Protein AF-A0A970Z007-F1 (afdb_monomer_lite)

Structure (mmCIF, N/CA/C/O backbone):
data_AF-A0A970Z007-F1
#
_entry.id   AF-A0A970Z007-F1
#
loop_
_atom_site.group_PDB
_atom_site.id
_atom_site.type_symbol
_atom_site.label_atom_id
_atom_site.label_alt_id
_atom_site.label_comp_id
_atom_site.label_asym_id
_atom_site.label_entity_id
_atom_site.label_seq_id
_atom_site.pdbx_PDB_ins_code
_atom_site.Cartn_x
_atom_site.Cartn_y
_atom_site.Cartn_z
_atom_site.occupancy
_atom_site.B_iso_or_equiv
_atom_site.auth_seq_id
_atom_site.auth_comp_id
_atom_site.auth_asym_id
_atom_site.auth_atom_id
_atom_site.pdbx_PDB_model_num
ATOM 1 N N . MET A 1 1 ? 7.327 -15.617 -29.277 1.00 51.12 1 MET A N 1
ATOM 2 C CA . MET A 1 1 ? 8.147 -14.381 -29.302 1.00 51.12 1 MET A CA 1
ATOM 3 C C . MET A 1 1 ? 7.995 -13.542 -28.024 1.00 51.12 1 MET A C 1
ATOM 5 O O . MET A 1 1 ? 9.012 -13.200 -27.443 1.00 51.12 1 MET A O 1
ATOM 9 N N . HIS A 1 2 ? 6.778 -13.297 -27.509 1.00 56.94 2 HIS A N 1
ATOM 10 C CA . HIS A 1 2 ? 6.570 -12.550 -26.247 1.00 56.94 2 HIS A CA 1
ATOM 11 C C . HIS A 1 2 ? 7.153 -13.203 -24.975 1.00 56.94 2 HIS A C 1
ATOM 13 O O . HIS A 1 2 ? 7.588 -12.489 -24.079 1.00 56.94 2 HIS A O 1
ATOM 19 N N . SER A 1 3 ? 7.214 -14.538 -24.903 1.00 66.75 3 SER A N 1
ATOM 20 C CA . SER A 1 3 ? 7.757 -15.260 -23.736 1.00 66.75 3 SER A CA 1
ATOM 21 C C . SER A 1 3 ? 9.256 -14.998 -23.493 1.00 66.75 3 SER A C 1
ATOM 23 O O . SER A 1 3 ? 9.666 -14.870 -22.344 1.00 66.75 3 SER A O 1
ATOM 25 N N . ASN A 1 4 ? 10.057 -14.826 -24.554 1.00 87.25 4 ASN A N 1
ATOM 26 C CA . ASN A 1 4 ? 11.491 -14.538 -24.423 1.00 87.25 4 ASN A CA 1
ATOM 27 C C . ASN A 1 4 ? 11.721 -13.109 -23.893 1.00 87.25 4 ASN A C 1
ATOM 29 O O . ASN A 1 4 ? 12.503 -12.907 -22.972 1.00 87.25 4 ASN A O 1
ATOM 33 N N . LEU A 1 5 ? 10.946 -12.131 -24.384 1.00 92.50 5 LEU A N 1
ATOM 34 C CA . LEU A 1 5 ? 11.004 -10.756 -23.879 1.00 92.50 5 LEU A CA 1
ATOM 35 C C . LEU A 1 5 ? 10.650 -10.676 -22.387 1.00 92.50 5 LEU A C 1
ATOM 37 O O . LEU A 1 5 ? 11.402 -10.072 -21.632 1.00 92.50 5 LEU A O 1
ATOM 41 N N . LYS A 1 6 ? 9.537 -11.293 -21.963 1.00 94.31 6 LYS A N 1
ATOM 42 C CA . LYS A 1 6 ? 9.119 -11.276 -20.552 1.00 94.31 6 LYS A CA 1
ATOM 43 C C . LYS A 1 6 ? 10.180 -11.883 -19.635 1.00 94.31 6 LYS A C 1
ATOM 45 O O . LYS A 1 6 ? 10.550 -11.248 -18.659 1.00 94.31 6 LYS A O 1
ATOM 50 N N . SER A 1 7 ? 10.718 -13.051 -19.991 1.00 95.19 7 SER A N 1
ATOM 51 C CA . SER A 1 7 ? 11.765 -13.701 -19.192 1.00 95.19 7 SER A CA 1
ATOM 52 C C . SER A 1 7 ? 13.053 -12.871 -19.119 1.00 95.19 7 SER A C 1
ATOM 54 O O . SER A 1 7 ? 13.708 -12.846 -18.080 1.00 95.19 7 SER A O 1
ATOM 56 N N . ASN A 1 8 ? 13.419 -12.160 -20.190 1.00 96.81 8 ASN A N 1
ATOM 57 C CA . ASN A 1 8 ? 14.582 -11.270 -20.161 1.00 96.81 8 ASN A CA 1
ATOM 58 C C . ASN A 1 8 ? 14.338 -10.045 -19.271 1.00 96.81 8 ASN A C 1
ATOM 60 O O . ASN A 1 8 ? 15.205 -9.713 -18.470 1.00 96.81 8 ASN A O 1
ATOM 64 N N . LEU A 1 9 ? 13.163 -9.411 -19.372 1.00 98.00 9 LEU A N 1
ATOM 65 C CA . LEU A 1 9 ? 12.779 -8.298 -18.496 1.00 98.00 9 LEU A CA 1
ATOM 66 C C . LEU A 1 9 ? 12.781 -8.724 -17.027 1.00 98.00 9 LEU A C 1
ATOM 68 O O . LEU A 1 9 ? 13.356 -8.032 -16.198 1.00 98.00 9 LEU A O 1
ATOM 72 N N . GLU A 1 10 ? 12.204 -9.886 -16.720 1.00 97.88 10 GLU A N 1
ATOM 73 C CA . GLU A 1 10 ? 12.192 -10.458 -15.372 1.00 97.88 10 GLU A CA 1
ATOM 74 C C . GLU A 1 10 ? 13.605 -10.602 -14.805 1.00 97.88 10 GLU A C 1
ATOM 76 O O . GLU A 1 10 ? 13.887 -10.115 -13.714 1.00 97.88 10 GLU A O 1
ATOM 81 N N . LYS A 1 11 ? 14.523 -11.201 -15.576 1.00 97.62 11 LYS A N 1
ATOM 82 C CA . LYS A 1 11 ? 15.924 -11.366 -15.168 1.00 97.62 11 LYS A CA 1
ATOM 83 C C . LYS A 1 11 ? 16.614 -10.027 -14.924 1.00 97.62 11 LYS A C 1
ATOM 85 O O . LYS A 1 11 ? 17.331 -9.899 -13.935 1.00 97.62 11 LYS A O 1
ATOM 90 N N . ILE A 1 12 ? 16.404 -9.045 -15.804 1.00 98.19 12 ILE A N 1
ATOM 91 C CA . ILE A 1 12 ? 16.978 -7.704 -15.637 1.00 98.19 12 ILE A CA 1
ATOM 92 C C . ILE A 1 12 ? 16.429 -7.068 -14.358 1.00 98.19 12 ILE A C 1
ATOM 94 O O . ILE A 1 12 ? 17.203 -6.670 -13.494 1.00 98.19 12 ILE A O 1
ATOM 98 N N . PHE A 1 13 ? 15.109 -7.042 -14.184 1.00 98.19 13 PHE A N 1
ATOM 99 C CA . PHE A 1 13 ? 14.473 -6.452 -13.008 1.00 98.19 13 PHE A CA 1
ATOM 100 C C . PHE A 1 13 ? 14.841 -7.156 -11.707 1.00 98.19 13 PHE A C 1
ATOM 102 O O . PHE A 1 13 ? 14.943 -6.499 -10.679 1.00 98.19 13 PHE A O 1
ATOM 109 N N . GLN A 1 14 ? 15.070 -8.465 -11.727 1.00 97.62 14 GLN A N 1
ATOM 110 C CA . GLN A 1 14 ? 15.413 -9.216 -10.526 1.00 97.62 14 GLN A CA 1
ATOM 111 C C . GLN A 1 14 ? 16.883 -9.053 -10.119 1.00 97.62 14 GLN A C 1
ATOM 113 O O . GLN A 1 14 ? 17.186 -9.017 -8.926 1.00 97.62 14 GLN A O 1
ATOM 118 N N . TYR A 1 15 ? 17.799 -9.001 -11.089 1.00 97.69 15 TYR A N 1
ATOM 119 C CA . TYR A 1 15 ? 19.230 -9.174 -10.818 1.00 97.69 15 TYR A CA 1
ATOM 120 C C . TYR A 1 15 ? 20.109 -7.993 -11.214 1.00 97.69 15 TYR A C 1
ATOM 122 O O . TYR A 1 15 ? 21.243 -7.919 -10.729 1.00 97.69 15 TYR A O 1
ATOM 130 N N . SER A 1 16 ? 19.636 -7.088 -12.075 1.00 97.44 16 SER A N 1
ATOM 131 C CA . SER A 1 16 ? 20.438 -5.934 -12.467 1.00 97.44 16 SER A CA 1
ATOM 132 C C . SER A 1 16 ? 20.714 -5.046 -11.261 1.00 97.44 16 SER A C 1
ATOM 134 O O . SER A 1 16 ? 19.839 -4.782 -10.432 1.00 97.44 16 SER A O 1
ATOM 136 N N . ARG A 1 17 ? 21.969 -4.600 -11.188 1.00 97.38 17 ARG A N 1
ATOM 137 C CA . ARG A 1 17 ? 22.458 -3.614 -10.220 1.00 97.38 17 ARG A CA 1
ATOM 138 C C . ARG A 1 17 ? 22.828 -2.291 -10.885 1.00 97.38 17 ARG A C 1
ATOM 140 O O . ARG A 1 17 ? 23.459 -1.453 -10.246 1.00 97.38 17 ARG A O 1
ATOM 147 N N . ASN A 1 18 ? 22.472 -2.125 -12.158 1.00 97.31 18 ASN A N 1
ATOM 148 C CA . ASN A 1 18 ? 22.732 -0.925 -12.932 1.00 97.31 18 ASN A CA 1
ATOM 149 C C . ASN A 1 18 ? 21.416 -0.140 -13.115 1.00 97.31 18 ASN A C 1
ATOM 151 O O . ASN A 1 18 ? 20.520 -0.645 -13.795 1.00 97.31 18 ASN A O 1
ATOM 155 N N . PRO A 1 19 ? 21.288 1.072 -12.541 1.00 95.69 19 PRO A N 1
ATOM 156 C CA . PRO A 1 19 ? 20.102 1.910 -12.717 1.00 95.69 19 PRO A CA 1
ATOM 157 C C . PRO A 1 19 ? 19.755 2.185 -14.186 1.00 95.69 19 PRO A C 1
ATOM 159 O O . PRO A 1 19 ? 18.583 2.114 -14.550 1.00 95.69 19 PRO A O 1
ATOM 162 N N . ASP A 1 20 ? 20.756 2.405 -15.045 1.00 97.25 20 ASP A N 1
ATOM 163 C CA . ASP A 1 20 ? 20.532 2.692 -16.468 1.00 97.25 20 ASP A CA 1
ATOM 164 C C . ASP A 1 20 ? 19.922 1.481 -17.188 1.00 97.25 20 ASP A C 1
ATOM 166 O O . ASP A 1 20 ? 18.976 1.612 -17.960 1.00 97.25 20 ASP A O 1
ATOM 170 N N . GLU A 1 21 ? 20.395 0.271 -16.871 1.00 98.06 21 GLU A N 1
ATOM 171 C CA . GLU A 1 21 ? 19.855 -0.967 -17.445 1.00 98.06 21 GLU A CA 1
ATOM 172 C C . GLU A 1 21 ? 18.413 -1.225 -16.979 1.00 98.06 21 GLU A C 1
ATOM 174 O O . GLU A 1 21 ? 17.564 -1.649 -17.768 1.00 98.06 21 GLU A O 1
ATOM 179 N N . LEU A 1 22 ? 18.111 -0.939 -15.707 1.00 98.44 22 LEU A N 1
ATOM 180 C CA . LEU A 1 22 ? 16.749 -1.015 -15.174 1.00 98.44 22 LEU A CA 1
ATOM 181 C C . LEU A 1 22 ? 15.827 -0.007 -15.866 1.00 98.44 22 LEU A C 1
ATOM 183 O O . LEU A 1 22 ? 14.700 -0.357 -16.226 1.00 98.44 22 LEU A O 1
ATOM 187 N N . PHE A 1 23 ? 16.305 1.218 -16.086 1.00 98.25 23 PHE A N 1
ATOM 188 C CA . PHE A 1 23 ? 15.560 2.265 -16.774 1.00 98.25 23 PHE A CA 1
ATOM 189 C C . PHE A 1 23 ? 15.300 1.915 -18.246 1.00 98.25 23 PHE A C 1
ATOM 191 O O . PHE A 1 23 ? 14.159 2.017 -18.701 1.00 98.25 23 PHE A O 1
ATOM 198 N N . ASP 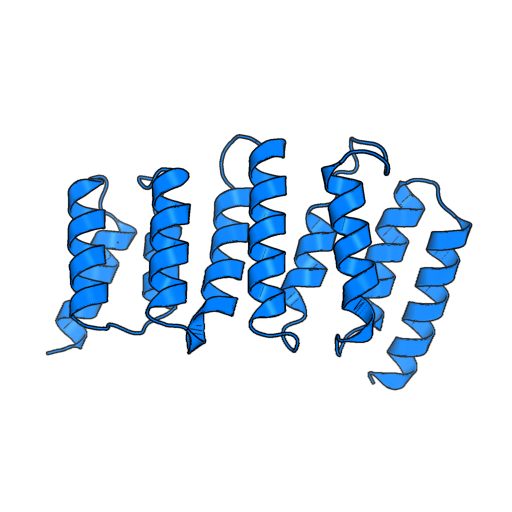A 1 24 ? 16.301 1.423 -18.975 1.00 98.25 24 ASP A N 1
ATOM 199 C CA . ASP A 1 24 ? 16.157 0.990 -20.371 1.00 98.25 24 ASP A CA 1
ATOM 200 C C . ASP A 1 24 ? 15.167 -0.178 -20.499 1.00 98.25 24 ASP A C 1
ATOM 202 O O . ASP A 1 24 ? 14.275 -0.175 -21.358 1.00 98.25 24 ASP A O 1
ATOM 206 N N . ALA A 1 25 ? 15.265 -1.169 -19.608 1.00 98.25 25 ALA A N 1
ATOM 207 C CA . ALA A 1 25 ? 14.328 -2.289 -19.561 1.00 98.25 25 ALA A CA 1
ATOM 208 C C . ALA A 1 25 ? 12.905 -1.829 -19.208 1.00 98.25 25 ALA A C 1
ATOM 210 O O . ALA A 1 25 ? 11.931 -2.312 -19.795 1.00 98.25 25 ALA A O 1
ATOM 211 N N . PHE A 1 26 ? 12.772 -0.857 -18.305 1.00 98.50 26 PHE A N 1
ATOM 212 C CA . PHE A 1 26 ? 11.501 -0.220 -17.989 1.00 98.50 26 PHE A CA 1
ATOM 213 C C . PHE A 1 26 ? 10.905 0.499 -19.207 1.00 98.50 26 PHE A C 1
ATOM 215 O O . PHE A 1 26 ? 9.746 0.267 -19.557 1.00 98.50 26 PHE A O 1
ATOM 222 N N . GLN A 1 27 ? 11.689 1.314 -19.915 1.00 98.44 27 GLN A N 1
ATOM 223 C CA . GLN A 1 27 ? 11.238 1.985 -21.137 1.00 98.44 27 GLN A CA 1
ATOM 224 C C . GLN A 1 27 ? 10.800 0.985 -22.208 1.00 98.44 27 GLN A C 1
ATOM 226 O O . GLN A 1 27 ? 9.765 1.182 -22.853 1.00 98.44 27 GLN A O 1
ATOM 231 N N . LEU A 1 28 ? 11.541 -0.112 -22.375 1.00 97.88 28 LEU A N 1
ATOM 232 C CA . LEU A 1 28 ? 11.180 -1.179 -23.302 1.00 97.88 28 LEU A CA 1
ATOM 233 C C . LEU A 1 28 ? 9.851 -1.840 -22.915 1.00 97.88 28 LEU A C 1
ATOM 235 O O . LEU A 1 28 ? 9.009 -2.062 -23.789 1.00 97.88 28 LEU A O 1
ATOM 239 N N . LEU A 1 29 ? 9.642 -2.126 -21.627 1.00 97.62 29 LEU A N 1
ATOM 240 C CA . LEU A 1 29 ? 8.387 -2.660 -21.091 1.00 97.62 29 LEU A CA 1
ATOM 241 C C . LEU A 1 29 ? 7.202 -1.740 -21.416 1.00 97.62 29 LEU A C 1
ATOM 243 O O . LEU A 1 29 ? 6.186 -2.225 -21.927 1.00 97.62 29 LEU A O 1
ATOM 247 N N . ILE A 1 30 ? 7.353 -0.429 -21.196 1.00 98.06 30 ILE A N 1
ATOM 248 C CA . ILE A 1 30 ? 6.335 0.582 -21.522 1.00 98.06 30 ILE A CA 1
ATOM 249 C C . ILE A 1 30 ? 6.069 0.618 -23.029 1.00 98.06 30 ILE A C 1
ATOM 251 O O . ILE A 1 30 ? 4.926 0.485 -23.471 1.00 98.06 30 ILE A O 1
ATOM 255 N N . PHE A 1 31 ? 7.120 0.742 -23.841 1.00 97.44 31 PHE A N 1
ATOM 256 C CA . PHE A 1 31 ? 7.015 0.836 -25.298 1.00 97.44 31 PHE A CA 1
ATOM 257 C C . PHE A 1 31 ? 6.331 -0.392 -25.910 1.00 97.44 31 PHE A C 1
ATOM 259 O O . PHE A 1 31 ? 5.516 -0.276 -26.827 1.00 97.44 31 PHE A O 1
ATOM 266 N N . LYS A 1 32 ? 6.637 -1.583 -25.386 1.00 96.94 32 LYS A N 1
ATOM 267 C CA . LYS A 1 32 ? 6.033 -2.850 -25.815 1.00 96.94 32 LYS A CA 1
ATOM 268 C C . LYS A 1 32 ? 4.684 -3.137 -25.157 1.00 96.94 32 LYS A C 1
ATOM 270 O O . LYS A 1 32 ? 4.084 -4.155 -25.497 1.00 96.94 32 LYS A O 1
ATOM 275 N N . LYS A 1 33 ? 4.204 -2.261 -24.266 1.00 96.12 33 LYS A N 1
ATOM 276 C CA . LYS A 1 33 ? 2.942 -2.396 -23.524 1.00 96.12 33 LYS A CA 1
ATOM 277 C C . LYS A 1 33 ? 2.815 -3.758 -22.841 1.00 96.12 33 LYS A C 1
ATOM 279 O O . LYS A 1 33 ? 1.778 -4.416 -22.928 1.00 96.12 33 LYS A O 1
ATOM 284 N N . VAL A 1 34 ? 3.891 -4.217 -22.203 1.00 96.50 34 VAL A N 1
ATOM 285 C CA . VAL A 1 34 ? 3.873 -5.490 -21.475 1.00 96.50 34 VAL A CA 1
ATOM 286 C C . VAL A 1 34 ? 3.069 -5.295 -20.190 1.00 96.50 34 VAL A C 1
ATOM 288 O O . VAL A 1 34 ? 3.597 -4.819 -19.195 1.00 96.50 34 VAL A O 1
ATOM 291 N N . ASN A 1 35 ? 1.783 -5.644 -20.242 1.00 96.12 35 ASN A N 1
ATOM 292 C CA . ASN A 1 35 ? 0.866 -5.572 -19.108 1.00 96.12 35 ASN A CA 1
ATOM 293 C C . ASN A 1 35 ? 1.013 -6.838 -18.241 1.00 96.12 35 ASN A C 1
ATOM 295 O O . ASN A 1 35 ? 0.445 -7.884 -18.565 1.00 96.12 35 ASN A O 1
ATOM 299 N N . ASP A 1 36 ? 1.867 -6.780 -17.217 1.00 96.81 36 ASP A N 1
ATOM 300 C CA . ASP A 1 36 ? 2.157 -7.909 -16.329 1.00 96.81 36 ASP A CA 1
ATOM 301 C C . ASP A 1 36 ? 2.493 -7.414 -14.916 1.00 96.81 36 ASP A C 1
ATOM 303 O O . ASP A 1 36 ? 3.593 -6.921 -14.656 1.00 96.81 36 ASP A O 1
ATOM 307 N N . LEU A 1 37 ? 1.527 -7.548 -14.005 1.00 97.62 37 LEU A N 1
ATOM 308 C CA . LEU A 1 37 ? 1.645 -7.054 -12.635 1.00 97.62 37 LEU A CA 1
ATOM 309 C C . LEU A 1 37 ? 2.845 -7.656 -11.893 1.00 97.62 37 LEU A C 1
ATOM 311 O O . LEU A 1 37 ? 3.481 -6.960 -11.103 1.00 97.62 37 LEU A O 1
ATOM 315 N N . GLU A 1 38 ? 3.176 -8.926 -12.128 1.00 98.00 38 GLU A N 1
ATOM 316 C CA . GLU A 1 38 ? 4.277 -9.572 -11.411 1.00 98.00 38 GLU A CA 1
ATOM 317 C C . GLU A 1 38 ? 5.630 -9.005 -11.851 1.00 98.00 38 GLU A C 1
ATOM 319 O O . GLU A 1 38 ? 6.475 -8.716 -11.005 1.00 98.00 38 GLU A O 1
ATOM 324 N N . LEU A 1 39 ? 5.807 -8.703 -13.143 1.00 97.81 39 LEU A N 1
ATOM 325 C CA . LEU A 1 39 ? 7.007 -7.997 -13.612 1.00 97.81 39 LEU A CA 1
ATOM 326 C C . LEU A 1 39 ? 7.135 -6.607 -12.989 1.00 97.81 39 LEU A C 1
ATOM 328 O O . LEU A 1 39 ? 8.238 -6.193 -12.631 1.00 97.81 39 LEU A O 1
ATOM 332 N N . PHE A 1 40 ? 6.018 -5.893 -12.834 1.00 98.44 40 PHE A N 1
ATOM 333 C CA . PHE A 1 40 ? 6.018 -4.580 -12.193 1.00 98.44 40 PHE A CA 1
ATOM 334 C C . PHE A 1 40 ? 6.460 -4.701 -10.737 1.00 98.44 40 PHE A C 1
ATOM 336 O O . PHE A 1 40 ? 7.322 -3.947 -10.291 1.00 98.44 40 PHE A O 1
ATOM 343 N N . LYS A 1 41 ? 5.929 -5.686 -10.004 1.00 98.44 41 LYS A N 1
ATOM 344 C CA . LYS A 1 41 ? 6.309 -5.927 -8.608 1.00 98.44 41 LYS A CA 1
ATOM 345 C C . LYS A 1 41 ? 7.795 -6.238 -8.460 1.00 98.44 41 LYS A C 1
ATOM 347 O O . LYS A 1 41 ? 8.423 -5.688 -7.556 1.00 98.44 41 LYS A O 1
ATOM 352 N N . ILE A 1 42 ? 8.346 -7.071 -9.347 1.00 98.12 42 ILE A N 1
ATOM 353 C CA . ILE A 1 42 ? 9.771 -7.432 -9.357 1.00 98.12 42 ILE A CA 1
ATOM 354 C C . ILE A 1 42 ? 10.635 -6.194 -9.599 1.00 98.12 42 ILE A C 1
ATOM 356 O O . ILE A 1 42 ? 11.565 -5.965 -8.829 1.00 98.12 42 ILE A O 1
ATOM 360 N N . LEU A 1 43 ? 10.302 -5.369 -10.604 1.00 98.38 43 LEU A N 1
ATOM 361 C CA . LEU A 1 43 ? 11.002 -4.106 -10.853 1.00 98.38 43 LEU A CA 1
ATOM 362 C C . LEU A 1 43 ? 10.976 -3.228 -9.605 1.00 98.38 43 LEU A C 1
ATOM 364 O O . LEU A 1 43 ? 12.028 -2.874 -9.094 1.00 98.38 43 LEU A O 1
ATOM 368 N N . LEU A 1 44 ? 9.787 -2.903 -9.092 1.00 97.69 44 LEU A N 1
ATOM 369 C CA . LEU A 1 44 ? 9.644 -1.956 -7.985 1.00 97.69 44 LEU A CA 1
ATOM 370 C C . LEU A 1 44 ? 10.316 -2.450 -6.695 1.00 97.69 44 LEU A C 1
ATOM 372 O O . LEU A 1 44 ? 10.739 -1.632 -5.886 1.00 97.69 44 LEU A O 1
ATOM 376 N N . ALA A 1 45 ? 10.447 -3.764 -6.505 1.00 96.81 45 ALA A N 1
ATOM 377 C CA . ALA A 1 45 ? 11.141 -4.355 -5.364 1.00 96.81 45 ALA A CA 1
ATOM 378 C C . ALA A 1 45 ? 12.671 -4.432 -5.530 1.00 96.81 45 ALA A C 1
ATOM 380 O O . ALA A 1 45 ? 13.358 -4.838 -4.589 1.00 96.81 45 ALA A O 1
ATOM 381 N N . ASN A 1 46 ? 13.225 -4.064 -6.690 1.00 97.06 46 ASN A N 1
ATOM 382 C CA . ASN A 1 46 ? 14.665 -4.119 -6.910 1.00 97.06 46 ASN A CA 1
ATOM 383 C C . ASN A 1 46 ? 15.397 -3.124 -5.973 1.00 97.06 46 ASN A C 1
ATOM 385 O O . ASN A 1 46 ? 15.078 -1.930 -5.957 1.00 97.06 46 ASN A O 1
ATOM 389 N N . PRO A 1 47 ? 16.403 -3.580 -5.197 1.00 94.25 47 PRO A N 1
ATOM 390 C CA . PRO A 1 47 ? 17.082 -2.755 -4.195 1.00 94.25 47 PRO A CA 1
ATOM 391 C C . PRO A 1 47 ? 17.971 -1.651 -4.783 1.00 94.25 47 PRO A C 1
ATOM 393 O O . PRO A 1 47 ? 18.302 -0.706 -4.071 1.00 94.25 47 PRO A O 1
ATOM 396 N N . THR A 1 48 ? 18.365 -1.758 -6.053 1.00 95.56 48 THR A N 1
ATOM 397 C CA . THR A 1 48 ? 19.159 -0.748 -6.765 1.00 95.56 48 THR A CA 1
ATOM 398 C C . THR A 1 48 ? 18.347 0.505 -7.077 1.00 95.56 48 THR A C 1
ATOM 400 O O . THR A 1 48 ? 18.928 1.580 -7.190 1.00 95.56 48 THR A O 1
ATOM 403 N N . ILE A 1 49 ? 17.019 0.395 -7.162 1.00 94.56 49 ILE A N 1
ATOM 404 C CA . ILE A 1 49 ? 16.137 1.527 -7.450 1.00 94.56 49 ILE A CA 1
ATOM 405 C C . ILE A 1 49 ? 16.064 2.447 -6.230 1.00 94.56 49 ILE A C 1
ATOM 407 O O . ILE A 1 49 ? 15.730 2.026 -5.113 1.00 94.56 49 ILE A O 1
ATOM 411 N N . SER A 1 50 ? 16.345 3.729 -6.438 1.00 93.62 50 SER A N 1
ATOM 412 C CA . SER A 1 50 ? 16.206 4.772 -5.422 1.00 93.62 50 SER A CA 1
ATOM 413 C C . SER A 1 50 ? 14.741 5.000 -5.022 1.00 93.62 50 SER A C 1
ATOM 415 O O . SER A 1 50 ? 13.805 4.481 -5.629 1.00 93.62 50 SER A O 1
ATOM 417 N N . LYS A 1 51 ? 14.506 5.775 -3.956 1.00 93.69 51 LYS A N 1
ATOM 418 C CA . LYS A 1 51 ? 13.138 6.161 -3.568 1.00 93.69 51 LYS A CA 1
ATOM 419 C C . LYS A 1 51 ? 12.444 6.902 -4.717 1.00 93.69 51 LYS A C 1
ATOM 421 O O . LYS A 1 51 ? 11.328 6.544 -5.071 1.00 93.69 51 LYS A O 1
ATOM 426 N N . ASP A 1 52 ? 13.117 7.874 -5.320 1.00 94.56 52 ASP A N 1
ATOM 427 C CA . ASP A 1 52 ? 12.527 8.735 -6.347 1.00 94.56 52 ASP A CA 1
ATOM 428 C C . ASP A 1 52 ? 12.211 7.960 -7.630 1.00 94.56 52 ASP A C 1
ATOM 430 O O . ASP A 1 52 ? 11.132 8.123 -8.201 1.00 94.56 52 ASP A O 1
ATOM 434 N N . GLU A 1 53 ? 13.094 7.048 -8.042 1.00 96.88 53 GLU A N 1
ATOM 435 C CA . GLU A 1 53 ? 12.841 6.162 -9.182 1.00 96.88 53 GLU A CA 1
ATOM 436 C C . GLU A 1 53 ? 11.683 5.196 -8.908 1.00 96.88 53 GLU A C 1
ATOM 438 O O . GLU A 1 53 ? 10.843 4.997 -9.782 1.00 96.88 53 GLU A O 1
ATOM 443 N N . LEU A 1 54 ? 11.578 4.647 -7.692 1.00 96.94 54 LEU A N 1
ATOM 444 C CA . LEU A 1 54 ? 10.442 3.813 -7.289 1.00 96.94 54 LEU A CA 1
ATOM 445 C C . LEU A 1 54 ? 9.124 4.578 -7.452 1.00 96.94 54 LEU A C 1
ATOM 447 O O . LEU A 1 54 ? 8.183 4.043 -8.043 1.00 96.94 54 LEU A O 1
ATOM 451 N N . LEU A 1 55 ? 9.055 5.829 -6.981 1.00 97.12 55 LEU A N 1
ATOM 452 C CA . LEU A 1 55 ? 7.862 6.666 -7.150 1.00 97.12 55 LEU A CA 1
ATOM 453 C C . LEU A 1 55 ? 7.595 6.935 -8.634 1.00 97.12 55 LEU A C 1
ATOM 455 O O . LEU A 1 55 ? 6.490 6.702 -9.116 1.00 97.12 55 LEU A O 1
ATOM 459 N N . MET A 1 56 ? 8.616 7.358 -9.381 1.00 98.12 56 MET A N 1
ATOM 460 C CA . MET A 1 56 ? 8.506 7.674 -10.805 1.00 98.12 56 MET A CA 1
ATOM 461 C C . MET A 1 56 ? 8.007 6.479 -11.630 1.00 98.12 56 MET A C 1
ATOM 463 O O . MET A 1 56 ? 7.077 6.625 -12.428 1.00 98.12 56 MET A O 1
ATOM 467 N N . PHE A 1 57 ? 8.594 5.296 -11.438 1.00 98.50 57 PHE A N 1
ATOM 468 C CA . PHE A 1 57 ? 8.175 4.072 -12.119 1.00 98.50 57 PHE A CA 1
ATOM 469 C C . PHE A 1 57 ? 6.754 3.684 -11.733 1.00 98.50 57 PHE A C 1
ATOM 471 O O . PHE A 1 57 ? 5.956 3.377 -12.616 1.00 98.50 57 PHE A O 1
ATOM 478 N N . SER A 1 58 ? 6.404 3.764 -10.448 1.00 98.44 58 SER A N 1
ATOM 479 C CA . SER A 1 58 ? 5.054 3.453 -9.964 1.00 98.44 58 SER A CA 1
ATOM 480 C C . SER A 1 58 ? 3.995 4.346 -10.609 1.00 98.44 58 SER A C 1
ATOM 482 O O . SER A 1 58 ? 3.007 3.844 -11.143 1.00 98.44 58 SER A O 1
ATOM 484 N N . GLU A 1 59 ? 4.217 5.663 -10.625 1.00 98.50 59 GLU A N 1
ATOM 485 C CA . GLU A 1 59 ? 3.314 6.632 -11.258 1.00 98.50 59 GLU A CA 1
ATOM 486 C C . GLU A 1 59 ? 3.168 6.378 -12.758 1.00 98.50 59 GLU A C 1
ATOM 488 O O . GLU A 1 59 ? 2.065 6.411 -13.308 1.00 98.50 59 GLU A O 1
ATOM 493 N N . LYS A 1 60 ? 4.283 6.096 -13.438 1.00 98.56 60 LYS A N 1
ATOM 494 C CA . LYS A 1 60 ? 4.273 5.842 -14.876 1.00 98.56 60 LYS A CA 1
ATOM 495 C C . LYS A 1 60 ? 3.559 4.532 -15.219 1.00 98.56 60 LYS A C 1
ATOM 497 O O . LYS A 1 60 ? 2.759 4.526 -16.153 1.00 98.56 60 LYS A O 1
ATOM 502 N N . LEU A 1 61 ? 3.790 3.460 -14.460 1.00 98.62 61 LEU A N 1
ATOM 503 C CA . LEU A 1 61 ? 3.085 2.184 -14.623 1.00 98.62 61 LEU A CA 1
ATOM 504 C C . LEU A 1 61 ? 1.587 2.344 -14.377 1.00 98.62 61 LEU A C 1
ATOM 506 O O . LEU A 1 61 ? 0.791 1.923 -15.207 1.00 98.62 61 LEU A O 1
ATOM 510 N N . ALA A 1 62 ? 1.195 2.993 -13.281 1.00 98.19 62 ALA A N 1
ATOM 511 C CA . ALA A 1 62 ? -0.213 3.196 -12.958 1.00 98.19 62 ALA A CA 1
ATOM 512 C C . ALA A 1 62 ? -0.936 4.072 -13.995 1.00 98.19 62 ALA A C 1
ATOM 514 O O . ALA A 1 62 ? -2.125 3.888 -14.245 1.00 98.19 62 ALA A O 1
ATOM 515 N N . LYS A 1 63 ? -0.227 5.015 -14.625 1.00 97.88 63 LYS A N 1
ATOM 516 C CA . LYS A 1 63 ? -0.774 5.838 -15.710 1.00 97.88 63 LYS A CA 1
ATOM 517 C C . LYS A 1 63 ? -0.958 5.055 -17.011 1.00 97.88 63 LYS A C 1
ATOM 519 O O . LYS A 1 63 ? -1.982 5.221 -17.669 1.00 97.88 63 LYS A O 1
ATOM 524 N N . ASP A 1 64 ? 0.026 4.248 -17.400 1.00 97.75 64 ASP A N 1
ATOM 525 C CA . ASP A 1 64 ? 0.015 3.538 -18.685 1.00 97.75 64 ASP A CA 1
ATOM 526 C C . ASP A 1 64 ? -0.776 2.213 -18.632 1.00 97.75 64 ASP A C 1
ATOM 528 O O . ASP A 1 64 ? -1.281 1.766 -19.662 1.00 97.75 64 ASP A O 1
ATOM 532 N N . PHE A 1 65 ? -0.931 1.625 -17.440 1.00 97.69 65 PHE A N 1
ATOM 533 C CA . PHE A 1 65 ? -1.688 0.398 -17.157 1.00 97.69 65 PHE A CA 1
ATOM 534 C C . PHE A 1 65 ? -2.738 0.663 -16.065 1.00 97.69 65 PHE A C 1
ATOM 536 O O . PHE A 1 65 ? -2.656 0.166 -14.939 1.00 97.69 65 PHE A O 1
ATOM 543 N N . SER A 1 66 ? -3.715 1.519 -16.382 1.00 95.94 66 SER A N 1
ATOM 544 C CA . SER A 1 66 ? -4.702 2.029 -15.417 1.00 95.94 66 SER A CA 1
ATOM 545 C C . SER A 1 66 ? -5.570 0.948 -14.767 1.00 95.94 66 SER A C 1
ATOM 547 O O . SER A 1 66 ? -6.055 1.138 -13.655 1.00 95.94 66 SER A O 1
ATOM 549 N N . ASP A 1 67 ? -5.767 -0.183 -15.444 1.00 95.38 67 ASP A N 1
ATOM 550 C CA . ASP A 1 67 ? -6.459 -1.369 -14.929 1.00 95.38 67 ASP A CA 1
ATOM 551 C C . ASP A 1 67 ? -5.735 -2.009 -13.735 1.00 95.38 67 ASP A C 1
ATOM 553 O O . ASP A 1 67 ? -6.386 -2.574 -12.859 1.00 95.38 67 ASP A O 1
ATOM 557 N N . LEU A 1 68 ? -4.410 -1.858 -13.656 1.00 96.94 68 LEU A N 1
ATOM 558 C CA . LEU A 1 68 ? -3.574 -2.373 -12.569 1.00 96.94 68 LEU A CA 1
ATOM 559 C C . LEU A 1 68 ? -3.145 -1.304 -11.559 1.00 96.94 68 LEU A C 1
ATOM 561 O O . LEU A 1 68 ? -2.469 -1.622 -10.580 1.00 96.94 68 LEU A O 1
ATOM 565 N N . ALA A 1 69 ? -3.518 -0.039 -11.765 1.00 97.56 69 ALA A N 1
ATOM 566 C CA . ALA A 1 69 ? -3.041 1.086 -10.959 1.00 97.56 69 ALA A CA 1
ATOM 567 C C . ALA A 1 69 ? -3.254 0.882 -9.450 1.00 97.56 69 ALA A C 1
ATOM 569 O O . ALA A 1 69 ? -2.366 1.186 -8.656 1.00 97.56 69 ALA A O 1
ATOM 570 N N . GLY A 1 70 ? -4.397 0.316 -9.050 1.00 97.62 70 GLY A N 1
ATOM 571 C CA . GLY A 1 70 ? -4.697 0.052 -7.644 1.00 97.62 70 GLY A CA 1
ATOM 572 C C . GLY A 1 70 ? -3.705 -0.921 -7.002 1.00 97.62 70 GLY A C 1
ATOM 573 O O . GLY A 1 70 ? -3.218 -0.659 -5.900 1.00 97.62 70 GLY A O 1
ATOM 574 N N . ASP A 1 71 ? -3.363 -2.000 -7.706 1.00 97.75 71 ASP A N 1
ATOM 575 C CA . ASP A 1 71 ? -2.415 -3.012 -7.232 1.00 97.75 71 ASP A CA 1
ATOM 576 C C . ASP A 1 71 ? -0.971 -2.509 -7.276 1.00 97.75 71 ASP A C 1
ATOM 578 O O . ASP A 1 71 ? -0.194 -2.800 -6.366 1.00 97.75 71 ASP A O 1
ATOM 582 N N . ILE A 1 72 ? -0.626 -1.708 -8.290 1.00 98.38 72 ILE A N 1
ATOM 583 C CA . ILE A 1 72 ? 0.674 -1.035 -8.384 1.00 98.38 72 ILE A CA 1
ATOM 584 C C . ILE A 1 72 ? 0.860 -0.126 -7.170 1.00 98.38 72 ILE A C 1
ATOM 586 O O . ILE A 1 72 ? 1.822 -0.303 -6.432 1.00 98.38 72 ILE A O 1
ATOM 590 N N . TYR A 1 73 ? -0.083 0.783 -6.898 1.00 98.44 73 TYR A N 1
ATOM 591 C CA . TYR A 1 73 ? 0.019 1.697 -5.759 1.00 98.44 73 TYR A CA 1
ATOM 592 C C . TYR A 1 73 ? 0.079 0.965 -4.414 1.00 98.44 73 TYR A C 1
ATOM 594 O O . TYR A 1 73 ? 0.859 1.348 -3.542 1.00 98.44 73 TYR A O 1
ATOM 602 N N . LEU A 1 74 ? -0.696 -0.111 -4.248 1.00 97.69 74 LEU A N 1
ATOM 603 C CA . LEU A 1 74 ? -0.637 -0.944 -3.046 1.00 97.69 74 LEU A CA 1
ATOM 604 C C . LEU A 1 74 ? 0.731 -1.618 -2.882 1.00 97.69 74 LEU A C 1
ATOM 606 O O . LEU A 1 74 ? 1.243 -1.727 -1.770 1.00 97.69 74 LEU A O 1
ATOM 610 N N . TRP A 1 75 ? 1.333 -2.094 -3.971 1.00 97.81 75 TRP A N 1
ATOM 611 C CA . TRP A 1 75 ? 2.670 -2.674 -3.913 1.00 97.81 75 TRP A CA 1
ATOM 612 C C . TRP A 1 75 ? 3.732 -1.620 -3.601 1.00 97.81 75 TRP A C 1
ATOM 614 O O . TRP A 1 75 ? 4.584 -1.849 -2.744 1.00 97.81 75 TRP A O 1
ATOM 624 N N . THR A 1 76 ? 3.648 -0.447 -4.230 1.00 97.69 76 THR A N 1
ATOM 625 C CA . THR A 1 76 ? 4.553 0.678 -3.981 1.00 97.69 76 THR A CA 1
ATOM 626 C C . THR A 1 76 ? 4.570 1.068 -2.508 1.00 97.69 76 THR A C 1
ATOM 628 O O . THR A 1 76 ? 5.656 1.236 -1.956 1.00 97.69 76 THR A O 1
ATOM 631 N N . SER A 1 77 ? 3.407 1.147 -1.842 1.00 96.62 77 SER A N 1
ATOM 632 C CA . SER A 1 77 ? 3.363 1.467 -0.407 1.00 96.62 77 SER A CA 1
ATOM 633 C C . SER A 1 77 ? 4.181 0.464 0.412 1.00 96.62 77 SER A C 1
ATOM 635 O O . SER A 1 77 ? 5.036 0.862 1.198 1.00 96.62 77 SER A O 1
ATOM 637 N N . ARG A 1 78 ? 4.015 -0.837 0.139 1.00 94.94 78 ARG A N 1
ATOM 638 C CA . ARG A 1 78 ? 4.722 -1.920 0.838 1.00 94.94 78 ARG A CA 1
ATOM 639 C C . ARG A 1 78 ? 6.228 -1.886 0.604 1.00 94.94 78 ARG A C 1
ATOM 641 O O . ARG A 1 78 ? 6.995 -2.177 1.517 1.00 94.94 78 ARG A O 1
ATOM 648 N N . VAL A 1 79 ? 6.677 -1.564 -0.608 1.00 95.25 79 VAL A N 1
ATOM 649 C CA . VAL A 1 79 ? 8.117 -1.444 -0.885 1.00 95.25 79 VAL A CA 1
ATOM 650 C C . VAL A 1 79 ? 8.709 -0.257 -0.124 1.00 95.25 79 VAL A C 1
ATOM 652 O O . VAL A 1 79 ? 9.783 -0.383 0.460 1.00 95.25 79 VAL A O 1
ATOM 655 N N . ILE A 1 80 ? 8.009 0.880 -0.098 1.00 92.88 80 ILE A N 1
ATOM 656 C CA . ILE A 1 80 ? 8.461 2.090 0.600 1.00 92.88 80 ILE A CA 1
ATOM 657 C C . ILE A 1 80 ? 8.557 1.867 2.106 1.00 92.88 80 ILE A C 1
ATOM 659 O O . ILE A 1 80 ? 9.556 2.262 2.698 1.00 92.88 80 ILE A O 1
ATOM 663 N N . GLU A 1 81 ? 7.573 1.196 2.710 1.00 89.31 81 GLU A N 1
ATOM 664 C CA . GLU A 1 81 ? 7.580 0.844 4.140 1.00 89.31 81 GLU A CA 1
ATOM 665 C C . GLU A 1 81 ? 8.857 0.098 4.558 1.00 89.31 81 GLU A C 1
ATOM 667 O O . GLU A 1 81 ? 9.323 0.246 5.684 1.00 89.31 81 GLU A O 1
ATOM 672 N N . ASN A 1 82 ? 9.454 -0.673 3.644 1.00 85.25 82 ASN A N 1
ATOM 673 C CA . ASN A 1 82 ? 10.666 -1.447 3.902 1.00 85.25 82 ASN A CA 1
ATOM 674 C C . ASN A 1 82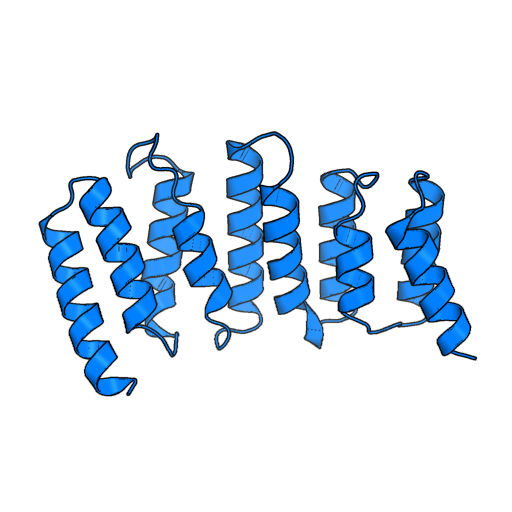 ? 11.977 -0.664 3.668 1.00 85.25 82 ASN A C 1
ATOM 676 O O . ASN A 1 82 ? 13.056 -1.227 3.865 1.00 85.25 82 ASN A O 1
ATOM 680 N N . LYS A 1 83 ? 11.931 0.612 3.250 1.00 79.81 83 LYS A N 1
ATOM 681 C CA . LYS A 1 83 ? 13.128 1.459 3.071 1.00 79.81 83 LYS A CA 1
ATOM 682 C C . LYS A 1 83 ? 13.477 2.217 4.368 1.00 79.81 83 LYS A C 1
ATOM 684 O O . LYS A 1 83 ? 12.622 2.581 5.164 1.00 79.81 83 LYS A O 1
ATOM 689 N N . THR A 1 84 ? 14.773 2.440 4.596 1.00 57.44 84 THR A N 1
ATOM 690 C CA . THR A 1 84 ? 15.443 2.663 5.899 1.00 57.44 84 THR A CA 1
ATOM 691 C C . THR A 1 84 ? 15.169 3.975 6.666 1.00 57.44 84 THR A C 1
ATOM 693 O O . THR A 1 84 ? 15.884 4.248 7.624 1.00 57.44 84 THR A O 1
ATOM 696 N N . ASN A 1 85 ? 14.124 4.753 6.350 1.00 61.72 85 ASN A N 1
ATOM 697 C CA . ASN A 1 85 ? 13.725 5.946 7.123 1.00 61.72 85 ASN A CA 1
ATOM 698 C C . ASN A 1 85 ? 12.235 5.888 7.493 1.00 61.72 85 ASN A C 1
ATOM 700 O O . ASN A 1 85 ? 11.384 6.188 6.661 1.00 61.72 85 ASN A O 1
ATOM 704 N N . GLN A 1 86 ? 11.921 5.539 8.743 1.00 69.69 86 GLN A N 1
ATOM 705 C CA . GLN A 1 86 ? 10.569 5.123 9.139 1.00 69.69 86 GLN A CA 1
ATOM 706 C C . GLN A 1 86 ? 9.482 6.189 8.910 1.00 69.69 86 GLN A C 1
ATOM 708 O O . GLN A 1 86 ? 8.499 5.893 8.240 1.00 69.69 86 GLN A O 1
ATOM 713 N N . THR A 1 87 ? 9.640 7.429 9.384 1.00 73.06 87 THR A N 1
ATOM 714 C CA . THR A 1 87 ? 8.521 8.394 9.377 1.00 73.06 87 THR A CA 1
ATOM 715 C C . THR A 1 87 ? 8.157 8.914 7.982 1.00 73.06 87 THR A C 1
ATOM 717 O O . THR A 1 87 ? 7.004 8.809 7.578 1.00 73.06 87 THR A O 1
ATOM 720 N N . GLU A 1 88 ? 9.127 9.425 7.211 1.00 81.69 88 GLU A N 1
ATOM 721 C CA . GLU A 1 88 ? 8.859 9.936 5.853 1.00 81.69 88 GLU A CA 1
ATOM 722 C C . GLU A 1 88 ? 8.327 8.821 4.937 1.00 81.69 88 GLU A C 1
ATOM 724 O O . GLU A 1 88 ? 7.405 9.034 4.149 1.00 81.69 88 GLU A O 1
ATOM 729 N N . CYS A 1 89 ? 8.871 7.606 5.066 1.00 86.44 89 CYS A N 1
ATOM 730 C CA . CYS A 1 89 ? 8.400 6.468 4.285 1.00 86.44 89 CYS A CA 1
ATOM 731 C C . CYS A 1 89 ? 6.961 6.083 4.655 1.00 86.44 89 CYS A C 1
ATOM 733 O O . CYS A 1 89 ? 6.199 5.726 3.761 1.00 86.44 89 CYS A O 1
ATOM 735 N N . MET A 1 90 ? 6.548 6.208 5.920 1.00 91.25 90 MET A N 1
ATOM 736 C CA . MET A 1 90 ? 5.166 5.936 6.331 1.00 91.25 90 MET A CA 1
ATOM 737 C C . MET A 1 90 ? 4.163 6.944 5.756 1.00 91.25 90 MET A C 1
ATOM 739 O O . MET A 1 90 ? 3.097 6.532 5.296 1.00 91.25 90 MET A O 1
ATOM 743 N N . ASP A 1 91 ? 4.487 8.241 5.719 1.00 92.88 91 ASP A N 1
ATOM 744 C CA . ASP A 1 91 ? 3.609 9.248 5.099 1.00 92.88 91 ASP A CA 1
ATOM 745 C C . ASP A 1 91 ? 3.431 8.986 3.597 1.00 92.88 91 ASP A C 1
ATOM 747 O O . ASP A 1 91 ? 2.314 9.035 3.067 1.00 92.88 91 ASP A O 1
ATOM 751 N N . ILE A 1 92 ? 4.522 8.640 2.906 1.00 95.25 92 ILE A N 1
ATOM 752 C CA . ILE A 1 92 ? 4.462 8.276 1.488 1.00 95.25 92 ILE A CA 1
ATOM 753 C C . ILE A 1 92 ? 3.686 6.963 1.308 1.00 95.25 92 ILE A C 1
ATOM 755 O O . ILE A 1 92 ? 2.835 6.872 0.424 1.00 95.25 92 ILE A O 1
ATOM 759 N N . ALA A 1 93 ? 3.905 5.957 2.153 1.00 96.19 93 ALA A N 1
ATOM 760 C CA . ALA A 1 93 ? 3.149 4.711 2.099 1.00 96.19 93 ALA A CA 1
ATOM 761 C C . ALA A 1 93 ? 1.643 4.967 2.252 1.00 96.19 93 ALA A C 1
ATOM 763 O O . ALA A 1 93 ? 0.855 4.514 1.419 1.00 96.19 93 ALA A O 1
ATOM 764 N N . LEU A 1 94 ? 1.239 5.783 3.232 1.00 97.06 94 LEU A N 1
ATOM 765 C CA . LEU A 1 94 ? -0.155 6.182 3.416 1.00 97.06 94 LEU A CA 1
ATOM 766 C C . LEU A 1 94 ? -0.711 6.907 2.182 1.00 97.06 94 LEU A C 1
ATOM 768 O O . LEU A 1 94 ? -1.851 6.655 1.785 1.00 97.06 94 LEU A O 1
ATOM 772 N N . HIS A 1 95 ? 0.077 7.779 1.549 1.00 97.38 95 HIS A N 1
ATOM 773 C CA . HIS A 1 95 ? -0.312 8.435 0.299 1.00 97.38 95 HIS A CA 1
ATOM 774 C C . HIS A 1 95 ? -0.634 7.414 -0.807 1.00 97.38 95 HIS A C 1
ATOM 776 O O . HIS A 1 95 ? -1.686 7.501 -1.445 1.00 97.38 95 HIS A O 1
ATOM 782 N N . TYR A 1 96 ? 0.217 6.407 -1.002 1.00 98.06 96 TYR A N 1
ATOM 783 C CA . TYR A 1 96 ? -0.002 5.372 -2.016 1.00 98.06 96 TYR A CA 1
ATOM 784 C C . TYR A 1 96 ? -1.150 4.414 -1.664 1.00 98.06 96 TYR A C 1
ATOM 786 O O . TYR A 1 96 ? -1.910 4.025 -2.553 1.00 98.06 96 TYR A O 1
ATOM 794 N N . LEU A 1 97 ? -1.377 4.116 -0.382 1.00 98.12 97 LEU A N 1
ATOM 795 C CA . LEU A 1 97 ? -2.570 3.383 0.064 1.00 98.12 97 LEU A CA 1
ATOM 796 C C . LEU A 1 97 ? -3.860 4.149 -0.262 1.00 98.12 97 LEU A C 1
ATOM 798 O O . LEU A 1 97 ? -4.812 3.559 -0.777 1.00 98.12 97 LEU A O 1
ATOM 802 N N . LYS A 1 98 ? -3.883 5.473 -0.049 1.00 97.88 98 LYS A N 1
ATOM 803 C CA . LYS A 1 98 ? -5.014 6.333 -0.443 1.00 97.88 98 LYS A CA 1
ATOM 804 C C . LYS A 1 98 ? -5.259 6.275 -1.952 1.00 97.88 98 LYS A C 1
ATOM 806 O O . LYS A 1 98 ? -6.404 6.135 -2.377 1.00 97.88 98 LYS A O 1
ATOM 811 N N . LYS A 1 99 ? -4.207 6.326 -2.774 1.00 97.94 99 LYS A N 1
ATOM 812 C CA . LYS A 1 99 ? -4.331 6.200 -4.239 1.00 97.94 99 LYS A CA 1
ATOM 813 C C . LYS A 1 99 ? -4.847 4.827 -4.672 1.00 97.94 99 LYS A C 1
ATOM 815 O O . LYS A 1 99 ? -5.717 4.750 -5.542 1.00 97.94 99 LYS A O 1
ATOM 820 N N . SER A 1 100 ? -4.361 3.758 -4.043 1.00 97.62 100 SER A N 1
ATOM 821 C CA . SER A 1 100 ? -4.849 2.396 -4.278 1.00 97.62 100 SER A CA 1
ATOM 822 C C . SER A 1 100 ? -6.348 2.282 -3.984 1.00 97.62 100 SER A C 1
ATOM 824 O O . SER A 1 100 ? -7.127 1.872 -4.848 1.00 97.62 100 SER A O 1
ATOM 826 N N . TRP A 1 101 ? -6.769 2.765 -2.811 1.00 96.62 101 TRP A N 1
ATOM 827 C CA . TRP A 1 101 ? -8.170 2.799 -2.394 1.00 96.62 101 TRP A CA 1
ATOM 828 C C . TRP A 1 101 ? -9.069 3.567 -3.366 1.00 96.62 101 TRP A C 1
ATOM 830 O O . TRP A 1 101 ? -10.137 3.088 -3.744 1.00 96.62 101 TRP A O 1
ATOM 840 N N . LEU A 1 102 ? -8.637 4.752 -3.805 1.00 94.94 102 LEU A N 1
ATOM 841 C CA . LEU A 1 102 ? -9.413 5.576 -4.734 1.00 94.94 102 LEU A CA 1
ATOM 842 C C . LEU A 1 102 ? -9.568 4.933 -6.117 1.00 94.94 102 LEU A C 1
ATOM 844 O O . LEU A 1 102 ? -10.560 5.206 -6.791 1.00 94.94 102 LEU A O 1
ATOM 848 N N . THR A 1 103 ? -8.631 4.073 -6.518 1.00 94.50 103 THR A N 1
ATOM 849 C CA . THR A 1 103 ? -8.698 3.344 -7.793 1.00 94.50 103 THR A CA 1
ATOM 850 C C . THR A 1 103 ? -9.698 2.190 -7.726 1.00 94.50 103 THR A C 1
ATOM 852 O O . THR A 1 103 ? -10.465 1.981 -8.663 1.00 94.50 103 THR A O 1
ATOM 855 N N . ASN A 1 104 ? -9.721 1.445 -6.617 1.00 88.06 104 ASN A N 1
ATOM 856 C CA . ASN A 1 104 ? -10.639 0.326 -6.424 1.00 88.06 104 ASN A CA 1
ATOM 857 C C . ASN A 1 104 ? -11.144 0.255 -4.975 1.00 88.06 104 ASN A C 1
ATOM 859 O O . ASN A 1 104 ? -10.587 -0.455 -4.138 1.00 88.06 104 ASN A O 1
ATOM 863 N N . LYS A 1 105 ? -12.271 0.926 -4.711 1.00 82.81 105 LYS A N 1
ATOM 864 C CA . LYS A 1 105 ? -12.919 0.968 -3.387 1.00 82.81 105 LYS A CA 1
ATOM 865 C C . LYS A 1 105 ? -13.525 -0.367 -2.930 1.00 82.81 105 LYS A C 1
ATOM 867 O O . LYS A 1 105 ? -14.036 -0.460 -1.820 1.00 82.81 105 LYS A O 1
ATOM 872 N N . PHE A 1 106 ? -13.501 -1.408 -3.764 1.00 82.62 106 PHE A N 1
ATOM 873 C CA . PHE A 1 106 ? -13.900 -2.755 -3.347 1.00 82.62 106 PHE A CA 1
ATOM 874 C C . PHE A 1 106 ? -12.742 -3.550 -2.742 1.00 82.62 106 PHE A C 1
ATOM 876 O O . PHE A 1 106 ? -12.983 -4.562 -2.078 1.00 82.62 106 PHE A O 1
ATOM 883 N N . ASN A 1 107 ? -11.501 -3.109 -2.960 1.00 86.44 107 ASN A N 1
ATOM 884 C CA . ASN A 1 107 ? -10.343 -3.687 -2.306 1.00 86.44 107 ASN A CA 1
ATOM 885 C C . ASN A 1 107 ? -10.190 -3.061 -0.918 1.00 86.44 107 ASN A C 1
ATOM 887 O O . ASN A 1 107 ? -9.919 -1.873 -0.786 1.00 86.44 107 ASN A O 1
ATOM 891 N N . ASN A 1 108 ? -10.363 -3.872 0.120 1.00 90.88 108 ASN A N 1
ATOM 892 C CA . ASN A 1 108 ? -10.306 -3.411 1.507 1.00 90.88 108 ASN A CA 1
ATOM 893 C C . ASN A 1 108 ? -8.878 -3.441 2.085 1.00 90.88 108 ASN A C 1
ATOM 895 O O . ASN A 1 108 ? -8.633 -2.889 3.158 1.00 90.88 108 ASN A O 1
ATOM 899 N N . GLU A 1 109 ? -7.939 -4.082 1.382 1.00 94.06 109 GLU A N 1
ATOM 900 C CA . GLU A 1 109 ? -6.540 -4.210 1.798 1.00 94.06 109 GLU A CA 1
ATOM 901 C C . GLU A 1 109 ? -5.868 -2.851 2.069 1.00 94.06 109 GLU A C 1
ATOM 903 O O . GLU A 1 109 ? -5.172 -2.753 3.080 1.00 94.06 109 GLU A O 1
ATOM 908 N N . PRO A 1 110 ? -6.092 -1.776 1.279 1.00 96.44 110 PRO A N 1
ATOM 909 C CA . PRO A 1 110 ? -5.462 -0.491 1.555 1.00 96.44 110 PRO A CA 1
ATOM 910 C C . PRO A 1 110 ? -5.848 0.116 2.909 1.00 96.44 110 PRO A C 1
ATOM 912 O O . PRO A 1 110 ? -5.002 0.718 3.566 1.00 96.44 110 PRO A O 1
ATOM 915 N N . LEU A 1 111 ? -7.098 -0.060 3.357 1.00 95.50 111 LEU A N 1
ATOM 916 C CA . LEU A 1 111 ? -7.540 0.445 4.663 1.00 95.50 111 LEU A CA 1
ATOM 917 C C . LEU A 1 111 ? -6.944 -0.378 5.806 1.00 95.50 111 LEU A C 1
ATOM 919 O O . LEU A 1 111 ? -6.439 0.198 6.765 1.00 95.50 111 LEU A O 1
ATOM 923 N N . LEU A 1 112 ? -6.962 -1.712 5.695 1.00 95.12 112 LEU A N 1
ATOM 924 C CA . LEU A 1 112 ? -6.335 -2.589 6.693 1.00 95.12 112 LEU A CA 1
ATOM 925 C C . LEU A 1 112 ? -4.841 -2.282 6.836 1.00 95.12 112 LEU A C 1
ATOM 927 O O . LEU A 1 112 ? -4.314 -2.214 7.947 1.00 95.12 112 LEU A O 1
ATOM 931 N N . ARG A 1 113 ? -4.163 -2.040 5.712 1.00 95.00 113 ARG A N 1
ATOM 932 C CA . ARG A 1 113 ? -2.761 -1.621 5.698 1.00 95.00 113 ARG A CA 1
ATOM 933 C C . ARG A 1 113 ? -2.564 -0.242 6.302 1.00 95.00 113 ARG A C 1
ATOM 935 O O . ARG A 1 113 ? -1.643 -0.077 7.094 1.00 95.00 113 ARG A O 1
ATOM 942 N N . ALA A 1 114 ? -3.446 0.716 6.030 1.00 96.25 114 ALA A N 1
ATOM 943 C CA . ALA A 1 114 ? -3.357 2.030 6.657 1.00 96.25 114 ALA A CA 1
ATOM 944 C C . ALA A 1 114 ? -3.443 1.929 8.186 1.00 96.25 114 ALA A C 1
ATOM 946 O O . ALA A 1 114 ? -2.637 2.555 8.866 1.00 96.25 114 ALA A O 1
ATOM 947 N N . CYS A 1 115 ? -4.317 1.076 8.737 1.00 95.56 115 CYS A N 1
ATOM 948 C CA . CYS A 1 115 ? -4.341 0.810 10.180 1.00 95.56 115 CYS A CA 1
ATOM 949 C C . CYS A 1 115 ? -2.993 0.294 10.712 1.00 95.56 115 CYS A C 1
ATOM 951 O O . CYS A 1 115 ? -2.604 0.653 11.820 1.00 95.56 115 CYS A O 1
ATOM 953 N N . SER A 1 116 ? -2.268 -0.521 9.936 1.00 93.00 116 SER A N 1
ATOM 954 C CA . SER A 1 116 ? -0.943 -1.025 10.330 1.00 93.00 116 SER A CA 1
ATOM 955 C C . SER A 1 116 ? 0.174 0.024 10.288 1.00 93.00 116 SER A C 1
ATOM 957 O O . SER A 1 116 ? 1.206 -0.192 10.915 1.00 93.00 116 SER A O 1
ATOM 959 N N . LEU A 1 117 ? -0.041 1.164 9.618 1.00 93.62 117 LEU A N 1
ATOM 960 C CA . LEU A 1 117 ? 0.884 2.304 9.636 1.00 93.62 117 LEU A CA 1
ATOM 961 C C . LEU A 1 117 ? 0.761 3.165 10.899 1.00 93.62 117 LEU A C 1
ATOM 963 O O . LEU A 1 117 ? 1.576 4.063 11.096 1.00 93.62 117 LEU A O 1
ATOM 967 N N . PHE A 1 118 ? -0.247 2.929 11.748 1.00 92.94 118 PHE A N 1
ATOM 968 C CA . PHE A 1 118 ? -0.363 3.643 13.015 1.00 92.94 118 PHE A CA 1
ATOM 969 C C . PHE A 1 118 ? 0.860 3.351 13.892 1.00 92.94 118 PHE A C 1
ATOM 971 O O . PHE A 1 118 ? 1.115 2.202 14.264 1.00 92.94 118 PHE A O 1
ATOM 978 N N . ASN A 1 119 ? 1.602 4.394 14.253 1.00 91.44 119 ASN A N 1
ATOM 979 C CA . ASN A 1 119 ? 2.801 4.269 15.062 1.00 91.44 119 ASN A CA 1
ATOM 980 C C . ASN A 1 119 ? 2.464 4.462 16.547 1.00 91.44 119 ASN A C 1
ATOM 982 O O . ASN A 1 119 ? 2.200 5.576 16.997 1.00 91.44 119 ASN A O 1
ATOM 986 N N . PHE A 1 120 ? 2.505 3.365 17.307 1.00 90.00 120 PHE A N 1
ATOM 987 C CA . PHE A 1 120 ? 2.193 3.341 18.740 1.00 90.00 120 PHE A CA 1
ATOM 988 C C . PHE A 1 120 ? 3.259 3.983 19.640 1.00 90.00 120 PHE A C 1
ATOM 990 O O . PHE A 1 120 ? 3.012 4.125 20.836 1.00 90.00 120 PHE A O 1
ATOM 997 N N . GLU A 1 121 ? 4.425 4.352 19.108 1.00 89.81 121 GLU A N 1
ATOM 998 C CA . GLU A 1 121 ? 5.437 5.111 19.856 1.00 89.81 121 GLU A CA 1
ATOM 999 C C . GLU A 1 121 ? 5.044 6.584 20.026 1.00 89.81 121 GLU A C 1
ATOM 1001 O O . GLU A 1 121 ? 5.528 7.251 20.940 1.00 89.81 121 GLU A O 1
ATOM 1006 N N . TYR A 1 122 ? 4.145 7.079 19.171 1.00 90.31 122 TYR A N 1
ATOM 1007 C CA . TYR A 1 122 ? 3.649 8.447 19.200 1.00 90.31 122 TYR A CA 1
ATOM 1008 C C . TYR A 1 122 ? 2.186 8.505 19.640 1.00 90.31 122 TYR A C 1
ATOM 1010 O O . TYR A 1 122 ? 1.431 7.536 19.530 1.00 90.31 122 TYR A O 1
ATOM 1018 N N . ASP A 1 123 ? 1.779 9.672 20.137 1.00 91.19 123 ASP A N 1
ATOM 1019 C CA . ASP A 1 123 ? 0.388 9.929 20.483 1.00 91.19 123 ASP A CA 1
ATOM 1020 C C . ASP A 1 123 ? -0.527 9.944 19.244 1.00 91.19 123 ASP A C 1
ATOM 1022 O O . ASP A 1 123 ? -0.104 9.863 18.087 1.00 91.19 123 ASP A O 1
ATOM 1026 N N . ILE A 1 124 ? -1.830 10.014 19.500 1.00 92.00 124 ILE A N 1
ATOM 1027 C CA . ILE A 1 124 ? -2.846 10.024 18.450 1.00 92.00 124 ILE A CA 1
ATOM 1028 C C . ILE A 1 124 ? -2.849 11.316 17.617 1.00 92.00 124 ILE A C 1
ATOM 1030 O O . ILE A 1 124 ? -3.316 11.305 16.476 1.00 92.00 124 ILE A O 1
ATOM 1034 N N . ASP A 1 125 ? -2.330 12.410 18.173 1.00 92.38 125 ASP A N 1
ATOM 1035 C CA . ASP A 1 125 ? -2.284 13.722 17.530 1.00 92.38 125 ASP A CA 1
ATOM 1036 C C . ASP A 1 125 ? -1.069 13.873 16.604 1.00 92.38 125 ASP A C 1
ATOM 1038 O O . ASP A 1 125 ? -1.027 14.797 15.783 1.00 92.38 125 ASP A O 1
ATOM 1042 N N . PHE A 1 126 ? -0.119 12.935 16.666 1.00 93.75 126 PHE A N 1
ATOM 1043 C CA . PHE A 1 126 ? 0.982 12.827 15.722 1.00 93.75 126 PHE A CA 1
ATOM 1044 C C . PHE A 1 126 ? 0.463 12.843 14.271 1.00 93.75 126 PHE A C 1
ATOM 1046 O O . PHE A 1 126 ? -0.464 12.091 13.946 1.00 93.75 126 PHE A O 1
ATOM 1053 N N . PRO A 1 127 ? 1.041 13.662 13.364 1.00 94.31 127 PRO A N 1
ATOM 1054 C CA . PRO A 1 127 ? 0.465 13.908 12.040 1.00 94.31 127 PRO A CA 1
ATOM 1055 C C . PRO A 1 127 ? 0.128 12.648 11.234 1.00 94.31 127 PRO A C 1
ATOM 1057 O O . PRO A 1 127 ? -0.972 12.553 10.687 1.00 94.31 127 PRO A O 1
ATOM 1060 N N . LEU A 1 128 ? 1.029 11.659 11.202 1.00 93.62 128 LEU A N 1
ATOM 1061 C CA . LEU A 1 128 ? 0.788 10.381 10.527 1.00 93.62 128 LEU A CA 1
ATOM 1062 C C . LEU A 1 128 ? -0.410 9.640 11.139 1.00 93.62 128 LEU A C 1
ATOM 1064 O O . LEU A 1 128 ? -1.312 9.228 10.413 1.00 93.62 128 LEU A O 1
ATOM 1068 N N . ASN A 1 129 ? -0.446 9.507 12.467 1.00 95.50 129 ASN A N 1
ATOM 1069 C CA . ASN A 1 129 ? -1.493 8.786 13.195 1.00 95.50 129 ASN A CA 1
ATOM 1070 C C . ASN A 1 129 ? -2.868 9.421 12.967 1.00 95.50 129 ASN A C 1
ATOM 1072 O O . ASN A 1 129 ? -3.835 8.725 12.643 1.00 95.50 129 ASN A O 1
ATOM 1076 N N . LYS A 1 130 ? -2.940 10.752 13.033 1.00 96.00 130 LYS A N 1
ATOM 1077 C CA . LYS A 1 130 ? -4.150 11.513 12.713 1.00 96.00 130 LYS A CA 1
ATOM 1078 C C . LYS A 1 130 ? -4.606 11.278 11.272 1.00 96.00 130 LYS A C 1
ATOM 1080 O O . LYS A 1 130 ? -5.791 11.053 11.029 1.00 96.00 130 LYS A O 1
ATOM 1085 N N . ASN A 1 131 ? -3.672 11.288 10.321 1.00 96.75 131 ASN A N 1
ATOM 1086 C CA . ASN A 1 131 ? -3.962 11.054 8.906 1.00 96.75 131 ASN A CA 1
ATOM 1087 C C . ASN A 1 131 ? -4.411 9.615 8.614 1.00 96.75 131 ASN A C 1
ATOM 1089 O O . ASN A 1 131 ? -5.239 9.422 7.720 1.00 96.75 131 ASN A O 1
ATOM 1093 N N . VAL A 1 132 ? -3.876 8.624 9.335 1.00 97.12 132 VAL A N 1
ATOM 1094 C CA . VAL A 1 132 ? -4.313 7.221 9.275 1.00 97.12 132 VAL A CA 1
ATOM 1095 C C . VAL A 1 132 ? -5.755 7.106 9.752 1.00 97.12 132 VAL A C 1
ATOM 1097 O O . VAL A 1 132 ? -6.593 6.576 9.025 1.00 97.12 132 VAL A O 1
ATOM 1100 N N . ILE A 1 133 ? -6.063 7.634 10.939 1.00 97.12 133 ILE A N 1
ATOM 1101 C CA . ILE A 1 133 ? -7.405 7.539 11.525 1.00 97.12 133 ILE A CA 1
ATOM 1102 C C . ILE A 1 133 ? -8.432 8.225 10.632 1.00 97.12 133 ILE A C 1
ATOM 1104 O O . ILE A 1 133 ? -9.406 7.583 10.247 1.00 97.12 133 ILE A O 1
ATOM 1108 N N . ALA A 1 134 ? -8.183 9.478 10.239 1.00 97.31 134 ALA A N 1
ATOM 1109 C CA . ALA A 1 134 ? -9.099 10.227 9.382 1.00 97.31 134 ALA A CA 1
ATOM 1110 C C . ALA A 1 134 ? -9.389 9.468 8.080 1.00 97.31 134 ALA A C 1
ATOM 1112 O O . ALA A 1 134 ? -10.543 9.276 7.707 1.00 97.31 134 ALA A O 1
ATOM 1113 N N . PHE A 1 135 ? -8.346 8.941 7.431 1.00 97.56 135 PHE A N 1
ATOM 1114 C CA . PHE A 1 135 ? -8.507 8.165 6.207 1.00 97.56 135 PHE A CA 1
ATOM 1115 C C . PHE A 1 135 ? -9.392 6.927 6.396 1.00 97.56 135 PHE A C 1
ATOM 1117 O O . PHE A 1 135 ? -10.274 6.667 5.571 1.00 97.56 135 PHE A O 1
ATOM 1124 N N . VAL A 1 136 ? -9.157 6.156 7.459 1.00 97.00 136 VAL A N 1
ATOM 1125 C CA . VAL A 1 136 ? -9.892 4.914 7.720 1.00 97.00 136 VAL A CA 1
ATOM 1126 C C . VAL A 1 136 ? -11.340 5.214 8.114 1.00 97.00 136 VAL A C 1
ATOM 1128 O O . VAL A 1 136 ? -12.249 4.589 7.568 1.00 97.00 136 VAL A O 1
ATOM 1131 N N . GLU A 1 137 ? -11.579 6.189 8.992 1.00 95.81 137 GLU A N 1
ATOM 1132 C CA . GLU A 1 137 ? -12.926 6.586 9.429 1.00 95.81 137 GLU A CA 1
ATOM 1133 C C . GLU A 1 137 ? -13.773 7.150 8.284 1.00 95.81 137 GLU A C 1
ATOM 1135 O O . GLU A 1 137 ? -14.946 6.802 8.148 1.00 95.81 137 GLU A O 1
ATOM 1140 N N . GLU A 1 138 ? -13.185 7.966 7.408 1.00 95.12 138 GLU A N 1
ATOM 1141 C CA . GLU A 1 138 ? -13.878 8.493 6.227 1.00 95.12 138 GLU A CA 1
ATOM 1142 C C . GLU A 1 138 ? -14.212 7.388 5.214 1.00 95.12 138 GLU A C 1
ATOM 1144 O O . GLU A 1 138 ? -15.208 7.473 4.489 1.00 95.12 138 GLU A O 1
ATOM 1149 N N . SER A 1 139 ? -13.396 6.331 5.161 1.00 95.31 139 SER A N 1
ATOM 1150 C CA . SER A 1 139 ? -13.477 5.298 4.124 1.00 95.31 139 SER A CA 1
ATOM 1151 C C . SER A 1 139 ? -14.254 4.046 4.542 1.00 95.31 139 SER A C 1
ATOM 1153 O O . SER A 1 139 ? -14.774 3.339 3.674 1.00 95.31 139 SER A O 1
ATOM 1155 N N . VAL A 1 140 ? -14.394 3.768 5.844 1.00 93.88 140 VAL A N 1
ATOM 1156 C CA . VAL A 1 140 ? -15.006 2.523 6.353 1.00 93.88 140 VAL A CA 1
ATOM 1157 C C . VAL A 1 140 ? -16.449 2.323 5.879 1.00 93.88 140 VAL A C 1
ATOM 1159 O O . VAL A 1 140 ? -16.902 1.200 5.680 1.00 93.88 140 VAL A O 1
ATOM 1162 N N . ASN A 1 141 ? -17.187 3.397 5.605 1.00 90.44 141 ASN A N 1
ATOM 1163 C CA . ASN A 1 141 ? -18.575 3.280 5.156 1.00 90.44 141 ASN A CA 1
ATOM 1164 C C . ASN A 1 141 ? -18.731 2.632 3.773 1.00 90.44 141 ASN A C 1
ATOM 1166 O O . ASN A 1 141 ? -19.819 2.134 3.468 1.00 90.44 141 ASN A O 1
ATOM 1170 N N . TYR A 1 142 ? -17.659 2.588 2.979 1.00 90.62 142 TYR A N 1
ATOM 1171 C CA . TYR A 1 142 ? -17.659 2.072 1.611 1.00 90.62 142 TYR A CA 1
ATOM 1172 C C . TYR A 1 142 ? -17.071 0.659 1.481 1.00 90.62 142 TYR A C 1
ATOM 1174 O O . TYR A 1 142 ? -17.184 0.066 0.410 1.00 90.62 142 TYR A O 1
ATOM 1182 N N . VAL A 1 143 ? -16.453 0.109 2.535 1.00 89.12 143 VAL A N 1
ATOM 1183 C CA . VAL A 1 143 ? -15.891 -1.251 2.490 1.00 89.12 143 VAL A CA 1
ATOM 1184 C C . VAL A 1 143 ? -16.956 -2.323 2.692 1.00 89.12 143 VAL A C 1
ATOM 1186 O O . VAL A 1 143 ? -17.988 -2.093 3.325 1.00 89.12 143 VAL A O 1
ATOM 1189 N N . LYS A 1 144 ? -16.663 -3.528 2.193 1.00 87.81 144 LYS A N 1
ATOM 1190 C CA . LYS A 1 144 ? -17.481 -4.727 2.447 1.00 87.81 144 LYS A CA 1
ATOM 1191 C C . LYS A 1 144 ? -17.178 -5.404 3.787 1.00 87.81 144 LYS A C 1
ATOM 1193 O O . LYS A 1 144 ? -18.033 -6.118 4.276 1.00 87.81 144 LYS A O 1
ATOM 1198 N N . ILE A 1 145 ? -15.976 -5.209 4.338 1.00 90.19 145 ILE A N 1
ATOM 1199 C CA . ILE A 1 145 ? -15.499 -5.861 5.577 1.00 90.19 145 ILE A CA 1
ATOM 1200 C C . ILE A 1 145 ? -15.407 -4.869 6.745 1.00 90.19 145 ILE A C 1
ATOM 1202 O O . ILE A 1 145 ? -14.373 -4.736 7.407 1.00 90.19 145 ILE A O 1
ATOM 1206 N N . LYS A 1 146 ? -16.474 -4.108 6.965 1.00 94.38 146 LYS A N 1
ATOM 1207 C CA . LYS A 1 146 ? -16.559 -3.092 8.020 1.00 94.38 146 LYS A CA 1
ATOM 1208 C C . LYS A 1 146 ? -16.198 -3.670 9.379 1.00 94.38 146 LYS A C 1
ATOM 1210 O O . LYS A 1 146 ? -15.468 -3.009 10.113 1.00 94.38 146 LYS A O 1
ATOM 1215 N N . SER A 1 147 ? -16.626 -4.898 9.681 1.00 95.75 147 SER A N 1
ATOM 1216 C CA . SER A 1 147 ? -16.303 -5.571 10.947 1.00 95.75 147 SER A CA 1
ATOM 1217 C C . SER A 1 147 ? -14.797 -5.565 11.243 1.00 95.75 147 SER A C 1
ATOM 1219 O O . SER A 1 147 ? -14.355 -5.072 12.281 1.00 95.75 147 SER A O 1
ATOM 1221 N N . LYS A 1 148 ? -13.982 -6.019 10.284 1.00 95.56 148 LYS A N 1
ATOM 1222 C CA . LYS A 1 148 ? -12.520 -6.103 10.410 1.00 95.56 148 LYS A CA 1
ATOM 1223 C C . LYS A 1 148 ? -11.874 -4.729 10.566 1.00 95.56 148 LYS A C 1
ATOM 1225 O O . LYS A 1 148 ? -10.986 -4.576 11.402 1.00 95.56 148 LYS A O 1
ATOM 1230 N N . ILE A 1 149 ? -12.330 -3.735 9.800 1.00 96.06 149 ILE A N 1
ATOM 1231 C CA . ILE A 1 149 ? -11.815 -2.362 9.902 1.00 96.06 149 ILE A CA 1
ATOM 1232 C C . ILE A 1 149 ? -12.119 -1.768 11.281 1.00 96.06 149 ILE A C 1
ATOM 1234 O O . ILE A 1 149 ? -11.228 -1.202 11.915 1.00 96.06 149 ILE A O 1
ATOM 1238 N N . TYR A 1 150 ? -13.346 -1.932 11.779 1.00 97.50 150 TYR A N 1
ATOM 1239 C CA . TYR A 1 150 ? -13.723 -1.427 13.098 1.00 97.50 150 TYR A CA 1
ATOM 1240 C C . TYR A 1 150 ? -12.971 -2.130 14.231 1.00 97.50 150 TYR A C 1
ATOM 1242 O O . TYR A 1 150 ? -12.540 -1.453 15.162 1.00 97.50 150 TYR A O 1
ATOM 1250 N N . TYR A 1 151 ? -12.704 -3.437 14.136 1.00 97.62 151 TYR A N 1
ATOM 1251 C CA . TYR A 1 151 ? -11.817 -4.104 15.097 1.00 97.62 151 TYR A CA 1
ATOM 1252 C C . TYR A 1 151 ? -10.395 -3.526 15.077 1.00 97.62 151 TYR A C 1
ATOM 1254 O O . TYR A 1 151 ? -9.801 -3.322 16.137 1.00 97.62 151 TYR A O 1
ATOM 1262 N N . SER A 1 152 ? -9.841 -3.210 13.901 1.00 96.88 152 SER A N 1
ATOM 1263 C CA . SER A 1 152 ? -8.536 -2.538 13.813 1.00 96.88 152 SER A CA 1
ATOM 1264 C C . SER A 1 152 ? -8.552 -1.143 14.451 1.00 96.88 152 SER A C 1
ATOM 1266 O O . SER A 1 152 ? -7.647 -0.823 15.223 1.00 96.88 152 SER A O 1
ATOM 1268 N N . LEU A 1 153 ? -9.591 -0.336 14.201 1.00 97.06 153 LEU A N 1
ATOM 1269 C CA . LEU A 1 153 ? -9.762 0.975 14.841 1.00 97.06 153 LEU A CA 1
ATOM 1270 C C . LEU A 1 153 ? -9.917 0.866 16.363 1.00 97.06 153 LEU A C 1
ATOM 1272 O O . LEU A 1 153 ? -9.300 1.640 17.093 1.00 97.06 153 LEU A O 1
ATOM 1276 N N . ALA A 1 154 ? -10.673 -0.118 16.855 1.00 97.62 154 ALA A N 1
ATOM 1277 C CA . ALA A 1 154 ? -10.816 -0.366 18.286 1.00 97.62 154 ALA A CA 1
ATOM 1278 C C . ALA A 1 154 ? -9.458 -0.627 18.952 1.00 97.62 154 ALA A C 1
ATOM 1280 O O . ALA A 1 154 ? -9.141 -0.020 19.973 1.00 97.62 154 ALA A O 1
ATOM 1281 N N . ILE A 1 155 ? -8.612 -1.467 18.343 1.00 96.44 155 ILE A N 1
ATOM 1282 C CA . ILE A 1 155 ? -7.256 -1.741 18.844 1.00 96.44 155 ILE A CA 1
ATOM 1283 C C . ILE A 1 155 ? -6.421 -0.457 18.910 1.00 96.44 155 ILE A C 1
ATOM 1285 O O . ILE A 1 155 ? -5.737 -0.232 19.913 1.00 96.44 155 ILE A O 1
ATOM 1289 N N . ILE A 1 156 ? -6.482 0.380 17.869 1.00 96.50 156 ILE A N 1
ATOM 1290 C CA . ILE A 1 156 ? -5.780 1.670 17.826 1.00 96.50 156 ILE A CA 1
ATOM 1291 C C . ILE A 1 156 ? -6.249 2.560 18.981 1.00 96.50 156 ILE A C 1
ATOM 1293 O O . ILE A 1 156 ? -5.435 2.991 19.801 1.00 96.50 156 ILE A O 1
ATOM 1297 N N . TYR A 1 157 ? -7.560 2.771 19.108 1.00 97.19 157 TYR A N 1
ATOM 1298 C CA . TYR A 1 157 ? -8.132 3.631 20.141 1.00 97.19 157 TYR A CA 1
ATOM 1299 C C . TYR A 1 157 ? -7.872 3.127 21.558 1.00 97.19 157 TYR A C 1
ATOM 1301 O O . TYR A 1 157 ? -7.542 3.919 22.441 1.00 97.19 157 TYR A O 1
ATOM 1309 N N . LYS A 1 158 ? -7.936 1.812 21.774 1.00 95.56 158 LYS A N 1
ATOM 1310 C CA . LYS A 1 158 ? -7.613 1.181 23.056 1.00 95.56 158 LYS A CA 1
ATOM 1311 C C . LYS A 1 158 ? -6.178 1.462 23.478 1.00 95.56 158 LYS A C 1
ATOM 1313 O O . LYS A 1 158 ? -5.945 1.853 24.620 1.00 95.56 158 LYS A O 1
ATOM 1318 N N . LYS A 1 159 ? -5.224 1.272 22.563 1.00 93.50 159 LYS A N 1
ATOM 1319 C CA . LYS A 1 159 ? -3.798 1.518 22.820 1.00 93.50 159 LYS A CA 1
ATOM 1320 C C . LYS A 1 159 ? -3.488 3.004 23.003 1.00 93.50 159 LYS A C 1
ATOM 1322 O O . LYS A 1 159 ? -2.634 3.329 23.817 1.00 93.50 159 LYS A O 1
ATOM 1327 N N . ALA A 1 160 ? -4.228 3.888 22.336 1.00 92.81 160 ALA A N 1
ATOM 1328 C CA . ALA A 1 160 ? -4.160 5.336 22.539 1.00 92.81 160 ALA A CA 1
ATOM 1329 C C . ALA A 1 160 ? -4.861 5.823 23.830 1.00 92.81 160 ALA A C 1
ATOM 1331 O O . ALA A 1 160 ? -4.902 7.021 24.092 1.00 92.81 160 ALA A O 1
ATOM 1332 N N . GLY A 1 161 ? -5.450 4.928 24.634 1.00 93.25 161 GLY A N 1
ATOM 1333 C CA . GLY A 1 161 ? -6.145 5.281 25.878 1.00 93.25 161 GLY A CA 1
ATOM 1334 C C . GLY A 1 161 ? -7.567 5.833 25.697 1.00 93.25 161 GLY A C 1
ATOM 1335 O O . GLY A 1 161 ? -8.221 6.173 26.685 1.00 93.25 161 GLY A O 1
ATOM 1336 N N . LEU A 1 162 ? -8.092 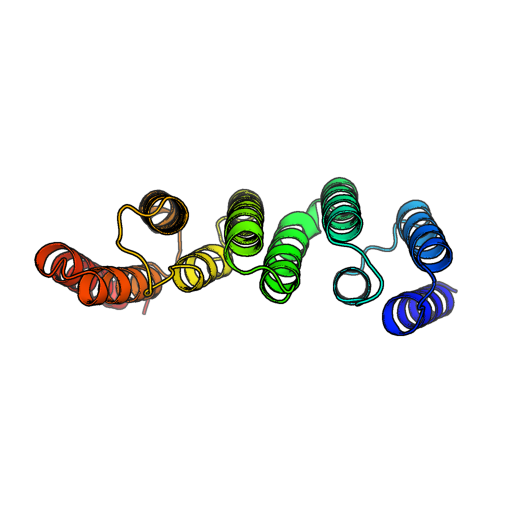5.870 24.469 1.00 95.44 162 LEU A N 1
ATOM 1337 C CA . LEU A 1 162 ? -9.436 6.355 24.140 1.00 95.44 162 LEU A CA 1
ATOM 1338 C C . LEU A 1 162 ? -10.481 5.242 24.292 1.00 95.44 162 LEU A C 1
ATOM 1340 O O . LEU A 1 162 ? -10.986 4.681 23.319 1.00 95.44 162 LEU A O 1
ATOM 1344 N N . LYS A 1 163 ? -10.800 4.916 25.548 1.00 95.75 163 LYS A N 1
ATOM 1345 C CA . LYS A 1 163 ? -11.664 3.778 25.912 1.00 95.75 163 LYS A CA 1
ATOM 1346 C C . LYS A 1 163 ? -13.073 3.849 25.319 1.00 95.75 163 LYS A C 1
ATOM 1348 O O . LYS A 1 163 ? -13.543 2.839 24.807 1.00 95.75 163 LYS A O 1
ATOM 1353 N N . GLU A 1 164 ? -13.716 5.016 25.352 1.00 97.31 164 GLU A N 1
ATOM 1354 C CA . GLU A 1 164 ? -15.076 5.171 24.810 1.00 97.31 164 GLU A CA 1
ATOM 1355 C C . GLU A 1 164 ? -15.100 4.921 23.297 1.00 97.31 164 GLU A C 1
ATOM 1357 O O . GLU A 1 164 ? -15.835 4.055 22.832 1.00 97.31 164 GLU A O 1
ATOM 1362 N N . LYS A 1 165 ? -14.192 5.555 22.540 1.00 96.44 165 LYS A N 1
ATOM 1363 C CA . LYS A 1 165 ? -14.059 5.320 21.092 1.00 96.44 165 LYS A CA 1
ATOM 1364 C C . LYS A 1 165 ? -13.727 3.869 20.747 1.00 96.44 165 LYS A C 1
ATOM 1366 O O . LYS A 1 165 ? -14.238 3.330 19.768 1.00 96.44 165 LYS A O 1
ATOM 1371 N N . SER A 1 166 ? -12.874 3.225 21.547 1.00 97.56 166 SER A N 1
ATOM 1372 C CA . SER A 1 166 ? -12.578 1.798 21.390 1.00 97.56 166 SER A CA 1
ATOM 1373 C C . SER A 1 166 ? -13.848 0.961 21.506 1.00 97.56 166 SER A C 1
ATOM 1375 O O . SER A 1 166 ? -14.097 0.117 20.651 1.00 97.56 166 SER A O 1
ATOM 1377 N N . ARG A 1 167 ? -14.659 1.211 22.539 1.00 98.00 167 ARG A N 1
ATOM 1378 C CA . ARG A 1 167 ? -15.905 0.480 22.788 1.00 98.00 167 ARG A CA 1
ATOM 1379 C C . ARG A 1 167 ? -16.941 0.723 21.693 1.00 98.00 167 ARG A C 1
ATOM 1381 O O . ARG A 1 167 ? -17.591 -0.219 21.252 1.00 98.00 167 ARG A O 1
ATOM 1388 N N . GLU A 1 168 ? -17.070 1.961 21.224 1.00 97.81 168 GLU A N 1
ATOM 1389 C CA . GLU A 1 168 ? -17.925 2.299 20.080 1.00 97.81 168 GLU A CA 1
ATOM 1390 C C . GLU A 1 168 ? -17.522 1.506 18.828 1.00 97.81 168 GLU A C 1
ATOM 1392 O O . GLU A 1 168 ? -18.377 0.920 18.162 1.00 97.81 168 GLU A O 1
ATOM 1397 N N . CYS A 1 169 ? -16.219 1.428 18.537 1.00 97.38 169 CYS A N 1
ATOM 1398 C CA . CYS A 1 169 ? -15.705 0.640 17.418 1.00 97.38 169 CYS A CA 1
ATOM 1399 C C . CYS A 1 169 ? -15.959 -0.864 17.599 1.00 97.38 169 CYS A C 1
ATOM 1401 O O . CYS A 1 169 ? -16.356 -1.513 16.639 1.00 97.38 169 CYS A O 1
ATOM 1403 N N . GLU A 1 170 ? -15.786 -1.421 18.802 1.00 97.75 170 GLU A N 1
ATOM 1404 C CA . GLU A 1 170 ? -16.099 -2.833 19.091 1.00 97.75 170 GLU A CA 1
ATOM 1405 C C . GLU A 1 170 ? -17.582 -3.142 18.833 1.00 97.75 170 GLU A C 1
ATOM 1407 O O . GLU A 1 170 ? -17.897 -4.091 18.117 1.00 97.75 170 GLU A O 1
ATOM 1412 N N . MET A 1 171 ? -18.494 -2.289 19.312 1.00 97.69 171 MET A N 1
ATOM 1413 C CA . MET A 1 171 ? -19.935 -2.446 19.072 1.00 97.69 171 MET A CA 1
ATOM 1414 C C . MET A 1 171 ? -20.292 -2.366 17.581 1.00 97.69 171 MET A C 1
ATOM 1416 O O . MET A 1 171 ? -21.129 -3.128 17.091 1.00 97.69 171 MET A O 1
ATOM 1420 N N . LEU A 1 172 ? -19.671 -1.443 16.839 1.00 96.94 172 LEU A N 1
ATOM 1421 C CA . LEU A 1 172 ? -19.850 -1.353 15.388 1.00 96.94 172 LEU A CA 1
ATOM 1422 C C . LEU A 1 172 ? -19.291 -2.590 14.681 1.00 96.94 172 LEU A C 1
ATOM 1424 O O . LEU A 1 172 ? -19.928 -3.091 13.754 1.00 96.94 172 LEU A O 1
ATOM 1428 N N . ALA A 1 173 ? -18.140 -3.097 15.118 1.00 96.3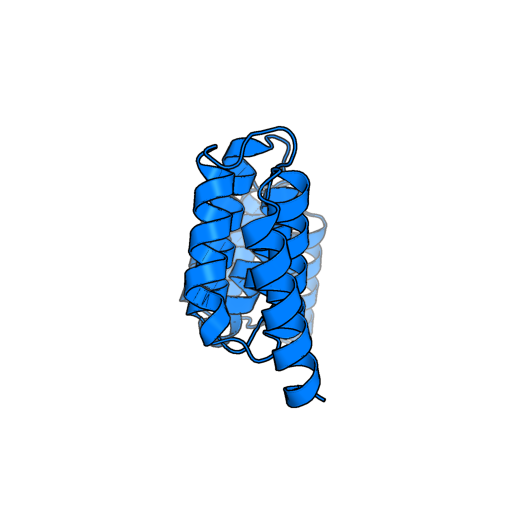1 173 ALA A N 1
ATOM 1429 C CA . ALA A 1 173 ? -17.525 -4.287 14.551 1.00 96.31 173 ALA A CA 1
ATOM 1430 C C . ALA A 1 173 ? -18.431 -5.516 14.701 1.00 96.31 173 ALA A C 1
ATOM 1432 O O . ALA A 1 173 ? -18.699 -6.192 13.710 1.00 96.31 173 ALA A O 1
ATOM 1433 N N . GLU A 1 174 ? -18.964 -5.750 15.904 1.00 96.25 174 GLU A N 1
ATOM 1434 C CA . GLU A 1 174 ? -19.901 -6.844 16.203 1.00 96.25 174 GLU A CA 1
ATOM 1435 C C . GLU A 1 174 ? -21.188 -6.734 15.383 1.00 96.25 174 GLU A C 1
ATOM 1437 O O . GLU A 1 174 ? -21.644 -7.712 14.785 1.00 96.25 174 GLU A O 1
ATOM 1442 N N . LYS A 1 175 ? -21.749 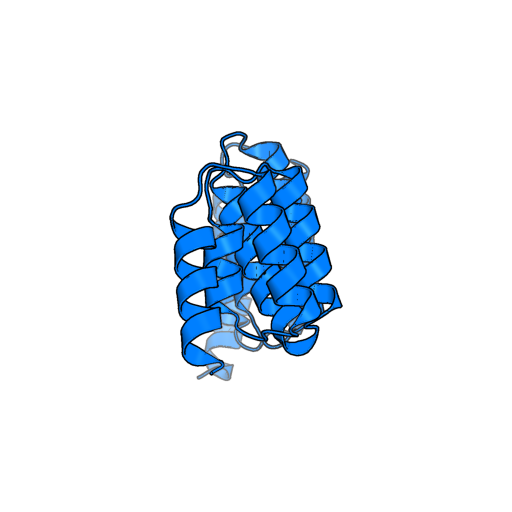-5.522 15.292 1.00 95.69 175 LYS A N 1
ATOM 1443 C CA . LYS A 1 175 ? -22.934 -5.258 14.474 1.00 95.69 175 LYS A CA 1
ATOM 1444 C C . LYS A 1 175 ? -22.701 -5.667 13.023 1.00 95.69 175 LYS A C 1
ATOM 1446 O O . LYS A 1 175 ? -23.546 -6.339 12.441 1.00 95.69 175 LYS A O 1
ATOM 1451 N N . TRP A 1 176 ? -21.584 -5.254 12.429 1.00 95.00 176 TRP A N 1
ATOM 1452 C CA . TRP A 1 176 ? -21.294 -5.565 11.031 1.00 95.00 176 TRP A CA 1
ATOM 1453 C C . TRP A 1 176 ? -20.886 -7.020 10.815 1.00 95.00 176 TRP A C 1
ATOM 1455 O O . TRP A 1 176 ? -21.245 -7.569 9.783 1.00 95.00 176 TRP A O 1
ATOM 1465 N N . ALA A 1 177 ? -20.237 -7.672 11.784 1.00 92.81 177 ALA A N 1
ATOM 1466 C CA . ALA A 1 177 ? -19.918 -9.098 11.694 1.00 92.81 177 ALA A CA 1
ATOM 1467 C C . ALA A 1 177 ? -21.188 -9.937 11.478 1.00 92.81 177 ALA A C 1
ATOM 1469 O O . ALA A 1 177 ? -21.229 -10.757 10.572 1.00 92.81 177 ALA A O 1
ATOM 1470 N N . SER A 1 178 ? -22.271 -9.625 12.201 1.00 88.31 178 SER A N 1
ATOM 1471 C CA . SER A 1 178 ? -23.567 -10.308 12.041 1.00 88.31 178 SER A CA 1
ATOM 1472 C C . SER A 1 178 ? -24.269 -10.092 10.689 1.00 88.31 178 SER A C 1
ATOM 1474 O O . SER A 1 178 ? -25.254 -10.765 10.400 1.00 88.31 178 SER A O 1
ATOM 1476 N N . VAL A 1 179 ? -23.809 -9.121 9.892 1.00 88.44 179 VAL A N 1
ATOM 1477 C CA . VAL A 1 179 ? -24.370 -8.756 8.577 1.00 88.44 179 VAL A CA 1
ATOM 1478 C C . VAL A 1 179 ? -23.461 -9.210 7.428 1.00 88.44 179 VAL A C 1
ATOM 1480 O O . VAL A 1 179 ? -23.916 -9.314 6.292 1.00 88.44 179 VAL A O 1
ATOM 1483 N N . GLU A 1 180 ? -22.171 -9.403 7.704 1.00 84.31 180 GLU A N 1
ATOM 1484 C CA . GLU A 1 180 ? -21.148 -9.798 6.731 1.00 84.31 180 GLU A CA 1
ATOM 1485 C C . GLU A 1 180 ? -20.990 -1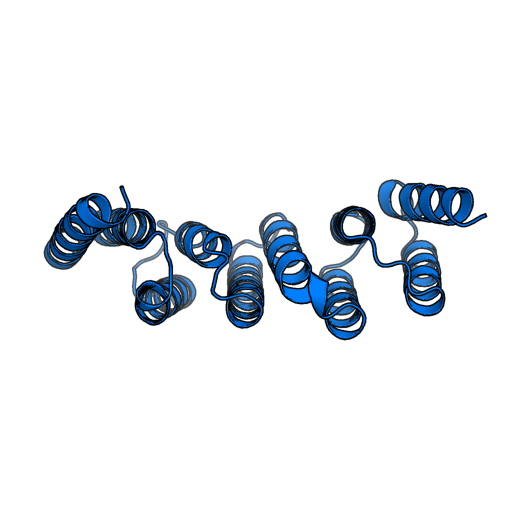1.318 6.591 1.00 84.31 180 GLU A C 1
ATOM 1487 O O . GLU A 1 180 ? -20.403 -11.754 5.596 1.00 84.31 180 GLU A O 1
ATOM 1492 N N . ASP A 1 181 ? -21.500 -12.082 7.562 1.00 56.62 181 ASP A N 1
ATOM 1493 C CA . ASP A 1 181 ? -21.684 -13.540 7.497 1.00 56.62 181 ASP A CA 1
ATOM 1494 C C . ASP A 1 181 ? -22.801 -13.935 6.509 1.00 56.62 181 ASP A C 1
ATOM 1496 O O . ASP A 1 181 ? -22.586 -14.903 5.738 1.00 56.62 181 ASP A O 1
#

Secondary structure (DSSP, 8-state):
-HHHHHHHHHHHHHH---HHHHHHHHHHHHHTT---HHHHHHHHT-TTS-HHHHHHHHHHHHHHSTTTHHHHHHHHHHHHHTSS-HHHHHHHHHHHHHHHHHH-TT--HHHHHHHHT--TTS-TTSHHHHHHHHHHHHHGGG-S-HHHHHHHHHHHHHHTT-HHHHHHHHHHHHHHHHHH-

Foldseek 3Di:
DVVVLLVVLLCCLQDPLDPVSLVVSLVVCLVVVVPDLVSLLSNLLRPSQDLVNSVVSLVVCCVSNVVCNLVSLQSSLVSLCPDDDHPVSLVSSLVSLLRSCVSPVADCVSLVVLLVSQDLVDACPPPSNVSSVVSLVVSLVSYLQSLSSLCSQLVSCVSNVNNVSSVVSNVRSVVSVVVSD

Radius of gyration: 18.88 Å; chains: 1; bounding box: 47×29×55 Å

pLDDT: mean 93.74, std 7.9, range [51.12, 98.62]

Sequence (181 aa):
MHSNLKSNLEKIFQYSRNPDELFDAFQLLIFKKVNDLELFKILLANPTISKDELLMFSEKLAKDFSDLAGDIYLWTSRVIENKTNQTECMDIALHYLKKSWLTNKFNNEPLLRACSLFNFEYDIDFPLNKNVIAFVEESVNYVKIKSKIYYSLAIIYKKAGLKEKSRECEMLAEKWASVED